Protein AF-A0A246JRU3-F1 (afdb_monomer_lite)

Secondary structure (DSSP, 8-state):
-PPPPS--SSSSTTTT-PSPTT---HHHHHHHHHHHHHHHHTTHHHHHHHHHHH-HHHHHHIIIIIGGGGS-S---BGGGB-------------

Structure (mmCIF, N/CA/C/O backbone):
data_AF-A0A246JRU3-F1
#
_entry.id   AF-A0A246JRU3-F1
#
loop_
_atom_site.group_PDB
_atom_site.id
_atom_site.type_symbol
_atom_site.labe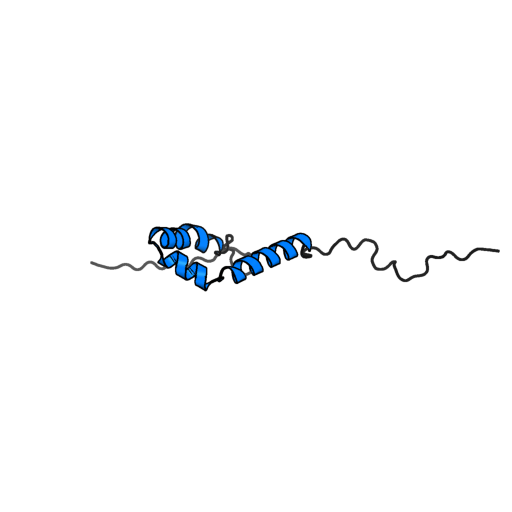l_atom_id
_atom_site.label_alt_id
_atom_site.label_comp_id
_atom_site.label_asym_id
_atom_site.label_entity_id
_atom_site.label_seq_id
_atom_site.pdbx_PDB_ins_code
_atom_site.Cartn_x
_atom_site.Cartn_y
_atom_site.Cartn_z
_atom_site.occupancy
_atom_site.B_iso_or_equiv
_atom_site.auth_seq_id
_atom_site.auth_comp_id
_atom_site.auth_asym_id
_atom_site.auth_atom_id
_atom_site.pdbx_PDB_model_num
ATOM 1 N N . MET A 1 1 ? 49.455 -17.609 -52.267 1.00 42.78 1 MET A N 1
ATOM 2 C CA . MET A 1 1 ? 48.712 -18.426 -51.289 1.00 42.78 1 MET A CA 1
ATOM 3 C C . MET A 1 1 ? 47.988 -17.432 -50.399 1.00 42.78 1 MET A C 1
ATOM 5 O O . MET A 1 1 ? 48.627 -16.808 -49.568 1.00 42.78 1 MET A O 1
ATOM 9 N N . SER A 1 2 ? 46.734 -17.130 -50.724 1.00 46.84 2 SER A N 1
ATOM 10 C CA . SER A 1 2 ? 45.967 -16.055 -50.085 1.00 46.84 2 SER A CA 1
ATOM 11 C C . SER A 1 2 ? 45.083 -16.683 -49.013 1.00 46.84 2 SER A C 1
ATOM 13 O O . SER A 1 2 ? 44.259 -17.534 -49.340 1.00 46.84 2 SER A O 1
ATOM 15 N N . GLU A 1 3 ? 45.300 -16.327 -47.748 1.00 54.34 3 GLU A N 1
ATOM 16 C CA . GLU A 1 3 ? 44.493 -16.815 -46.626 1.00 54.34 3 GLU A CA 1
ATOM 17 C C . GLU A 1 3 ? 43.031 -16.349 -46.767 1.00 54.34 3 GLU A C 1
ATOM 19 O O . GLU A 1 3 ? 42.793 -15.166 -47.029 1.00 54.34 3 GLU A O 1
ATOM 24 N N . PRO A 1 4 ? 42.031 -17.232 -46.593 1.00 52.34 4 PRO A N 1
ATOM 25 C CA . PRO A 1 4 ? 40.639 -16.813 -46.567 1.00 52.34 4 PRO A CA 1
ATOM 26 C C . PRO A 1 4 ? 40.325 -16.112 -45.237 1.00 52.34 4 PRO A C 1
ATOM 28 O O . PRO A 1 4 ? 40.606 -16.610 -44.146 1.00 52.34 4 PRO A O 1
ATOM 31 N N . ASN A 1 5 ? 39.732 -14.927 -45.350 1.00 60.41 5 ASN A N 1
ATOM 32 C CA . ASN A 1 5 ? 39.349 -14.062 -44.243 1.00 60.41 5 ASN A CA 1
ATOM 33 C C . ASN A 1 5 ? 38.256 -14.747 -43.395 1.00 60.41 5 ASN A C 1
ATOM 35 O O . ASN A 1 5 ? 37.157 -15.011 -43.878 1.00 60.41 5 ASN A O 1
ATOM 39 N N . LYS A 1 6 ? 38.558 -15.047 -42.127 1.00 55.66 6 LYS A N 1
ATOM 40 C CA . LYS A 1 6 ? 37.779 -15.919 -41.221 1.00 55.66 6 LYS A CA 1
ATOM 41 C C . LYS A 1 6 ? 36.528 -15.254 -40.619 1.00 55.66 6 LYS A C 1
ATOM 43 O O . LYS A 1 6 ? 36.243 -15.416 -39.433 1.00 55.66 6 LYS A O 1
ATOM 48 N N . ILE A 1 7 ? 35.794 -14.467 -41.403 1.00 59.97 7 ILE A N 1
ATOM 49 C CA . ILE A 1 7 ? 34.611 -13.728 -40.930 1.00 59.97 7 ILE A CA 1
ATOM 50 C C . ILE A 1 7 ? 33.415 -13.976 -41.856 1.00 59.97 7 ILE A C 1
ATOM 52 O O . ILE A 1 7 ? 32.747 -13.050 -42.309 1.00 59.97 7 ILE A O 1
ATOM 56 N N . GLU A 1 8 ? 33.129 -15.243 -42.143 1.00 55.66 8 GLU A N 1
ATOM 57 C CA . GLU A 1 8 ? 31.883 -15.628 -42.801 1.00 55.66 8 GLU A CA 1
ATOM 58 C C . GLU A 1 8 ? 30.706 -15.517 -41.814 1.00 55.66 8 GLU A C 1
ATOM 60 O O . GLU A 1 8 ? 30.501 -16.321 -40.909 1.00 55.66 8 GLU A O 1
ATOM 65 N N . GLY A 1 9 ? 29.942 -14.438 -41.976 1.00 59.25 9 GLY A N 1
ATOM 66 C CA . GLY A 1 9 ? 28.549 -14.584 -42.397 1.00 59.25 9 GLY A CA 1
ATOM 67 C C . GLY A 1 9 ? 27.431 -14.630 -41.357 1.00 59.25 9 GLY A C 1
ATOM 68 O O . GLY A 1 9 ? 26.346 -14.194 -41.714 1.00 59.25 9 GLY A O 1
ATOM 69 N N . ASP A 1 10 ? 27.635 -15.063 -40.108 1.00 55.22 10 ASP A N 1
ATOM 70 C CA . ASP A 1 10 ? 26.458 -15.376 -39.254 1.00 55.22 10 ASP A CA 1
ATOM 71 C C . ASP A 1 10 ? 26.205 -14.396 -38.085 1.00 55.22 10 ASP A C 1
ATOM 73 O O . ASP A 1 10 ? 25.075 -14.148 -37.676 1.00 55.22 10 ASP A O 1
ATOM 77 N N . ASN A 1 11 ? 27.243 -13.707 -37.596 1.0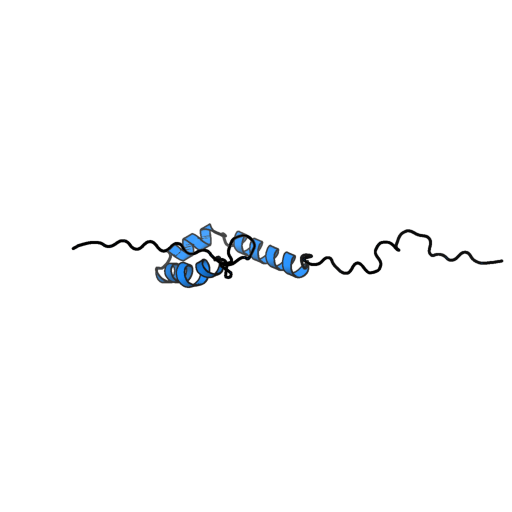0 55.88 11 ASN A N 1
ATOM 78 C CA . ASN A 1 11 ? 27.132 -12.777 -36.453 1.00 55.88 11 ASN A CA 1
ATOM 79 C C . ASN A 1 11 ? 27.067 -11.286 -36.856 1.00 55.88 11 ASN A C 1
ATOM 81 O O . ASN A 1 11 ? 27.237 -10.387 -36.028 1.00 55.88 11 ASN A O 1
ATOM 85 N N . LEU A 1 12 ? 26.870 -10.991 -38.145 1.00 57.34 12 LEU A N 1
ATOM 86 C CA . LEU A 1 12 ? 26.817 -9.623 -38.686 1.00 57.34 12 LEU A CA 1
ATOM 87 C C . LEU A 1 12 ? 25.438 -8.959 -38.540 1.00 57.34 12 LEU A C 1
ATOM 89 O O . LEU A 1 12 ? 25.373 -7.736 -38.455 1.00 57.34 12 LEU A O 1
ATOM 93 N N . SER A 1 13 ? 24.355 -9.736 -38.444 1.00 61.72 13 SER A N 1
ATOM 94 C CA . SER A 1 13 ? 22.968 -9.234 -38.426 1.00 61.72 13 S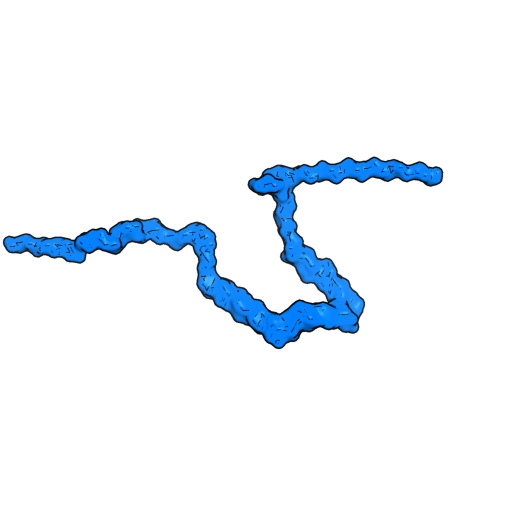ER A CA 1
ATOM 95 C C . SER A 1 13 ? 22.562 -8.504 -37.133 1.00 61.72 13 SER A C 1
ATOM 97 O O . SER A 1 13 ? 21.537 -7.823 -37.099 1.00 61.72 13 SER A O 1
ATOM 99 N N . ASN A 1 14 ? 23.375 -8.606 -36.075 1.00 60.12 14 ASN A N 1
ATOM 100 C CA . ASN A 1 14 ? 23.110 -8.008 -34.763 1.00 60.12 14 ASN A CA 1
ATOM 101 C C . ASN A 1 14 ? 24.086 -6.886 -34.366 1.00 60.12 14 ASN A C 1
ATOM 103 O O . ASN A 1 14 ? 23.933 -6.305 -33.287 1.00 60.12 14 ASN A O 1
ATOM 107 N N . ARG A 1 15 ? 25.067 -6.527 -35.211 1.00 52.25 15 ARG A N 1
ATOM 108 C CA . ARG A 1 15 ? 25.951 -5.382 -34.928 1.00 52.25 15 ARG A CA 1
ATOM 109 C C . ARG A 1 15 ? 25.143 -4.083 -34.981 1.00 52.25 15 ARG A C 1
ATOM 111 O O . ARG A 1 15 ? 24.567 -3.748 -36.006 1.00 52.25 15 ARG A O 1
ATOM 118 N N . GLY A 1 16 ? 25.092 -3.356 -33.863 1.00 60.44 16 GLY A N 1
ATOM 119 C CA . GLY A 1 16 ? 24.425 -2.051 -33.765 1.00 60.44 16 GLY A CA 1
ATOM 120 C C . GLY A 1 16 ? 22.983 -2.081 -33.248 1.00 60.44 16 GLY A C 1
ATOM 121 O O . GLY A 1 16 ? 22.417 -1.021 -32.980 1.00 60.44 16 GLY A O 1
ATOM 122 N N . ARG A 1 17 ? 22.392 -3.263 -33.012 1.00 64.62 17 ARG A N 1
ATOM 123 C CA . ARG A 1 17 ? 21.125 -3.362 -32.273 1.00 64.62 17 ARG A CA 1
ATOM 124 C C . ARG A 1 17 ? 21.409 -3.145 -30.790 1.00 64.62 17 ARG A C 1
ATOM 126 O O . ARG A 1 17 ? 21.619 -4.089 -30.033 1.00 64.62 17 ARG A O 1
ATOM 133 N N . GLY A 1 18 ? 21.441 -1.877 -30.383 1.00 68.38 18 GLY A N 1
ATOM 134 C CA . GLY A 1 18 ? 21.376 -1.509 -28.975 1.00 68.38 18 GLY A CA 1
ATOM 135 C C . GLY A 1 18 ? 20.199 -2.210 -28.293 1.00 68.38 18 GLY A C 1
ATOM 136 O O . GLY A 1 18 ? 19.247 -2.657 -28.940 1.00 68.38 18 GLY A O 1
ATOM 137 N N . ARG A 1 19 ? 20.270 -2.330 -26.968 1.00 67.06 19 ARG A N 1
ATOM 138 C CA . ARG A 1 19 ? 19.220 -2.959 -26.168 1.00 67.06 19 ARG A CA 1
ATOM 139 C C . ARG A 1 19 ? 17.849 -2.370 -26.569 1.00 67.06 19 ARG A C 1
ATOM 141 O O . ARG A 1 19 ? 17.713 -1.146 -26.527 1.00 67.06 19 ARG A O 1
ATOM 148 N N . PRO A 1 20 ? 16.850 -3.187 -26.964 1.00 75.25 20 PRO A N 1
ATOM 149 C CA . PRO A 1 20 ? 15.563 -2.679 -27.435 1.00 75.25 20 PRO A CA 1
ATOM 150 C C . PRO A 1 20 ? 14.968 -1.658 -26.460 1.00 75.25 20 PRO A C 1
ATOM 152 O O . PRO A 1 20 ? 14.982 -1.877 -25.242 1.00 75.25 20 PRO A O 1
ATOM 155 N N . LYS A 1 21 ? 14.463 -0.535 -26.981 1.00 60.97 21 LYS A N 1
ATOM 156 C CA . LYS A 1 21 ? 13.810 0.503 -26.172 1.00 60.97 21 LYS A CA 1
ATOM 157 C C . LYS A 1 21 ? 12.649 -0.131 -25.394 1.00 60.97 21 LYS A C 1
ATOM 159 O O . LYS A 1 21 ? 11.822 -0.813 -25.983 1.00 60.97 21 LYS A O 1
ATOM 164 N N . GLY A 1 22 ? 12.621 0.054 -24.072 1.00 66.81 22 GLY A N 1
ATOM 165 C CA . GLY A 1 22 ? 11.612 -0.554 -23.188 1.00 66.81 22 GLY A CA 1
ATOM 166 C C . GLY A 1 22 ? 11.963 -1.944 -22.641 1.00 66.81 22 GLY A C 1
ATOM 167 O O . GLY A 1 22 ? 11.188 -2.521 -21.887 1.00 66.81 22 GLY A O 1
ATOM 168 N N . SER A 1 23 ? 13.139 -2.485 -22.966 1.00 74.06 23 SER A N 1
ATOM 169 C CA . SER A 1 23 ? 13.604 -3.746 -22.380 1.00 74.06 23 SER A CA 1
ATOM 170 C C . SER A 1 23 ? 13.700 -3.670 -20.847 1.00 74.06 23 SER A C 1
ATOM 172 O O . SER A 1 23 ? 14.316 -2.769 -20.264 1.00 74.06 23 SER A O 1
ATOM 174 N N . VAL A 1 24 ? 13.109 -4.658 -20.176 1.00 74.38 24 VAL A N 1
ATOM 175 C CA . VAL A 1 24 ? 13.010 -4.728 -18.710 1.00 74.38 24 VAL A CA 1
ATOM 176 C C . VAL A 1 24 ? 14.386 -4.939 -18.092 1.00 74.38 24 VAL A C 1
ATOM 178 O O . VAL A 1 24 ? 15.062 -5.916 -18.413 1.00 74.38 24 VAL A O 1
ATOM 181 N N . ASN A 1 25 ? 14.852 -3.999 -17.260 1.00 79.12 25 ASN A N 1
ATOM 182 C CA . ASN A 1 25 ? 16.113 -4.162 -16.532 1.00 79.12 25 ASN A CA 1
ATOM 183 C C . ASN A 1 25 ? 16.004 -5.388 -15.611 1.00 79.12 25 ASN A C 1
ATOM 185 O O . ASN A 1 25 ? 15.180 -5.387 -14.699 1.00 79.12 25 ASN A O 1
ATOM 189 N N . LYS A 1 26 ? 16.817 -6.419 -15.875 1.00 79.75 26 LYS A N 1
ATOM 190 C CA . LYS A 1 26 ? 16.764 -7.709 -15.171 1.00 79.75 26 LYS A CA 1
ATOM 191 C C . LYS A 1 26 ? 16.934 -7.537 -13.661 1.00 79.75 26 LYS A C 1
ATOM 193 O O . LYS A 1 26 ? 16.091 -8.008 -12.913 1.00 79.75 26 LYS A O 1
ATOM 198 N N . VAL A 1 27 ? 17.918 -6.740 -13.239 1.00 79.94 27 VAL A N 1
ATOM 199 C CA . VAL A 1 27 ? 18.189 -6.456 -11.818 1.00 79.94 27 VAL A CA 1
ATOM 200 C C . VAL A 1 27 ? 16.979 -5.810 -11.141 1.00 79.94 27 VAL A C 1
ATOM 202 O O . VAL A 1 27 ? 16.582 -6.187 -10.044 1.00 79.94 27 VAL A O 1
ATOM 205 N N . THR A 1 28 ? 16.340 -4.848 -11.813 1.00 84.44 28 THR A N 1
ATOM 206 C CA . THR A 1 28 ? 15.149 -4.179 -11.273 1.00 84.44 28 THR A CA 1
ATOM 207 C C . THR A 1 28 ? 13.937 -5.109 -11.224 1.00 84.44 28 THR A C 1
ATOM 209 O O . THR A 1 28 ? 13.122 -4.989 -10.314 1.00 84.44 28 THR A O 1
ATOM 212 N N . ALA A 1 29 ? 13.788 -6.015 -12.191 1.00 83.56 29 ALA A N 1
ATOM 213 C CA . ALA A 1 29 ? 12.705 -6.995 -12.192 1.00 83.56 29 ALA A CA 1
ATOM 214 C C . ALA A 1 29 ? 12.876 -8.035 -11.080 1.00 83.56 29 ALA A C 1
ATOM 216 O O . ALA A 1 29 ? 11.930 -8.282 -10.341 1.00 83.56 29 ALA A O 1
ATOM 217 N N . GLU A 1 30 ? 14.082 -8.574 -10.910 1.00 86.81 30 GLU A N 1
ATOM 218 C CA . GLU A 1 30 ? 14.407 -9.515 -9.833 1.00 86.81 30 GLU A CA 1
ATOM 219 C C . GLU A 1 30 ? 14.166 -8.886 -8.457 1.00 86.81 30 GLU A C 1
ATOM 221 O O . GLU A 1 30 ? 13.481 -9.478 -7.627 1.00 86.81 30 GLU A O 1
ATOM 226 N N . ALA A 1 31 ? 14.612 -7.644 -8.243 1.00 85.62 31 ALA A N 1
ATOM 227 C CA . ALA A 1 31 ? 14.347 -6.926 -6.997 1.00 85.62 31 ALA A CA 1
ATOM 228 C C . ALA A 1 31 ? 12.840 -6.749 -6.726 1.00 85.62 31 ALA A C 1
ATOM 230 O O . ALA A 1 31 ? 12.386 -6.954 -5.601 1.00 85.62 31 ALA A O 1
ATOM 231 N N . LYS A 1 32 ? 12.045 -6.403 -7.750 1.00 88.88 32 LYS A N 1
ATOM 232 C CA . LYS A 1 32 ? 10.581 -6.297 -7.621 1.00 88.88 32 LYS A CA 1
ATOM 233 C C . LYS A 1 32 ? 9.943 -7.637 -7.259 1.00 88.88 32 LYS A C 1
ATOM 235 O O . LYS A 1 32 ? 9.039 -7.650 -6.428 1.00 88.88 32 LYS A O 1
ATOM 240 N N . ASN A 1 33 ? 10.419 -8.732 -7.845 1.00 91.06 33 ASN A N 1
ATOM 241 C CA . ASN A 1 33 ? 9.906 -10.070 -7.565 1.00 91.06 33 ASN A CA 1
ATOM 242 C C . ASN A 1 33 ? 10.200 -10.484 -6.123 1.00 91.06 33 ASN A C 1
ATOM 244 O O . ASN A 1 33 ? 9.273 -10.845 -5.409 1.00 91.06 33 ASN A O 1
ATOM 248 N N . VAL A 1 34 ? 11.442 -10.319 -5.655 1.00 90.62 34 VAL A N 1
ATOM 249 C CA . VAL A 1 34 ? 11.823 -10.639 -4.267 1.00 90.62 34 VAL A CA 1
ATOM 250 C C . VAL A 1 34 ? 10.985 -9.842 -3.262 1.00 90.62 34 VAL A C 1
ATOM 252 O O . VAL A 1 34 ? 10.507 -10.393 -2.273 1.00 90.62 34 VAL A O 1
ATOM 255 N N . ILE A 1 35 ? 10.754 -8.550 -3.521 1.00 89.44 35 ILE A N 1
ATOM 256 C CA . ILE A 1 35 ? 9.912 -7.707 -2.657 1.00 89.44 35 ILE A CA 1
ATOM 257 C C . ILE A 1 35 ? 8.451 -8.182 -2.679 1.00 89.44 35 ILE A C 1
ATOM 259 O O . ILE A 1 35 ? 7.811 -8.231 -1.628 1.00 89.44 35 ILE A O 1
ATOM 263 N N . ALA A 1 36 ? 7.917 -8.536 -3.850 1.00 90.62 36 ALA A N 1
ATOM 264 C CA . ALA A 1 36 ? 6.548 -9.032 -3.978 1.00 90.62 36 ALA A CA 1
ATOM 265 C C . ALA A 1 36 ? 6.357 -10.385 -3.273 1.00 90.62 36 ALA A C 1
ATOM 267 O O . ALA A 1 36 ? 5.362 -10.576 -2.575 1.00 90.62 36 ALA A O 1
ATOM 268 N N . GLU A 1 37 ? 7.324 -11.293 -3.401 1.00 93.19 37 GLU A N 1
ATOM 269 C CA . GLU A 1 37 ? 7.334 -12.594 -2.726 1.00 93.19 37 GLU A CA 1
ATOM 270 C C . GLU A 1 37 ? 7.414 -12.435 -1.206 1.00 93.19 37 GLU A C 1
ATOM 272 O O . GLU A 1 37 ? 6.628 -13.048 -0.483 1.00 93.19 37 GLU A O 1
ATOM 277 N N . ALA A 1 38 ? 8.284 -11.554 -0.707 1.00 89.25 38 ALA A N 1
ATOM 278 C CA . ALA A 1 38 ? 8.362 -11.245 0.718 1.00 89.25 38 ALA A CA 1
ATOM 279 C C . ALA A 1 38 ? 7.044 -10.649 1.245 1.00 89.25 38 ALA A C 1
ATOM 281 O O . ALA A 1 38 ? 6.551 -11.058 2.297 1.00 89.25 38 ALA A O 1
ATOM 282 N N . ALA A 1 39 ? 6.430 -9.724 0.500 1.00 90.94 39 ALA A N 1
ATOM 283 C CA . ALA A 1 39 ? 5.135 -9.153 0.863 1.00 90.94 39 ALA A CA 1
ATOM 284 C C . ALA A 1 39 ? 4.021 -10.215 0.890 1.00 90.94 39 ALA A C 1
ATOM 286 O O . ALA A 1 39 ? 3.178 -10.199 1.789 1.00 90.94 39 ALA A O 1
ATOM 287 N N . ALA A 1 40 ? 4.030 -11.161 -0.054 1.00 92.44 40 ALA A N 1
ATOM 288 C CA . ALA A 1 40 ? 3.100 -12.286 -0.064 1.00 92.44 40 ALA A CA 1
ATOM 289 C C . ALA A 1 40 ? 3.317 -13.213 1.143 1.00 92.44 40 ALA A C 1
ATOM 291 O O . ALA A 1 40 ? 2.348 -13.568 1.815 1.00 92.44 40 ALA A O 1
ATOM 292 N N . ALA A 1 41 ? 4.571 -13.537 1.471 1.00 92.88 41 ALA A N 1
ATOM 293 C CA . ALA A 1 41 ? 4.927 -14.372 2.619 1.00 92.88 41 ALA A CA 1
ATOM 294 C C . ALA A 1 41 ? 4.523 -13.747 3.967 1.00 92.88 41 ALA A C 1
ATOM 296 O O . ALA A 1 41 ? 4.152 -14.463 4.893 1.00 92.88 41 ALA A O 1
ATOM 297 N N . LEU A 1 42 ? 4.521 -12.414 4.070 1.00 92.50 42 LEU A N 1
ATOM 298 C CA . LEU A 1 42 ? 4.031 -11.681 5.246 1.00 92.50 42 LEU A CA 1
ATOM 299 C C . LEU A 1 42 ? 2.494 -11.681 5.387 1.00 92.50 42 LEU A C 1
ATOM 301 O O . LEU A 1 42 ? 1.964 -11.099 6.333 1.00 92.50 42 LEU A O 1
ATOM 305 N N . GLY A 1 43 ? 1.771 -12.320 4.462 1.00 92.94 43 GLY A N 1
ATOM 306 C CA . GLY A 1 43 ? 0.309 -12.426 4.457 1.00 92.94 43 GLY A CA 1
ATOM 307 C C . GLY A 1 43 ? -0.381 -11.543 3.416 1.00 92.94 43 GLY A C 1
ATOM 308 O O . GLY A 1 43 ? -1.612 -11.515 3.357 1.00 92.94 43 GLY A O 1
ATOM 309 N N . GLY A 1 44 ? 0.386 -10.825 2.588 1.00 93.06 44 GLY A N 1
ATOM 310 C CA . GLY A 1 44 ? -0.104 -10.107 1.415 1.00 93.06 44 GLY A CA 1
ATOM 311 C C . GLY A 1 44 ? -1.312 -9.212 1.699 1.00 93.06 44 GLY A C 1
ATOM 312 O O . GLY A 1 44 ? -1.316 -8.399 2.626 1.00 93.06 44 GLY A O 1
ATOM 313 N N . LYS A 1 45 ? -2.357 -9.370 0.881 1.00 93.25 45 LYS A N 1
ATOM 314 C CA . LYS A 1 45 ? -3.590 -8.579 0.994 1.00 93.25 45 LYS A CA 1
ATOM 315 C C . LYS A 1 45 ? -4.280 -8.765 2.350 1.00 93.25 45 LYS A C 1
ATOM 317 O O . LYS A 1 45 ? -4.811 -7.803 2.891 1.00 93.25 45 LYS A O 1
ATOM 322 N N . ASP A 1 46 ? -4.263 -9.976 2.903 1.00 95.00 46 ASP A N 1
ATOM 323 C CA . ASP A 1 46 ? -5.051 -10.305 4.091 1.00 95.00 46 ASP A CA 1
ATOM 324 C C . ASP A 1 46 ? -4.415 -9.670 5.329 1.00 95.00 46 ASP A C 1
ATOM 326 O O . ASP A 1 46 ? -5.112 -9.058 6.141 1.00 95.00 46 ASP A O 1
ATOM 330 N N . ARG A 1 47 ? -3.076 -9.685 5.411 1.00 96.38 47 ARG A N 1
ATOM 331 C CA . ARG A 1 47 ? -2.342 -8.938 6.441 1.00 96.38 47 ARG A CA 1
ATOM 332 C C . ARG A 1 47 ? -2.566 -7.430 6.324 1.00 96.38 47 ARG A C 1
ATOM 334 O O . ARG A 1 47 ? -2.716 -6.782 7.360 1.00 96.38 47 ARG A O 1
ATOM 341 N N . LEU A 1 48 ? -2.605 -6.886 5.103 1.00 94.31 48 LEU A N 1
ATOM 342 C CA . LEU A 1 48 ? -2.854 -5.460 4.855 1.00 94.31 48 LEU A CA 1
ATOM 343 C C . LEU A 1 48 ? -4.262 -5.040 5.302 1.00 94.31 48 LEU A C 1
ATOM 345 O O . LEU A 1 48 ? -4.414 -4.005 5.948 1.00 94.31 48 LEU A O 1
ATOM 349 N N . VAL A 1 49 ? -5.280 -5.856 5.013 1.00 95.88 49 VAL A N 1
ATOM 350 C CA . VAL A 1 49 ? -6.657 -5.617 5.474 1.00 95.88 49 VAL A CA 1
ATOM 351 C C . VAL A 1 49 ? -6.749 -5.721 6.995 1.00 95.88 49 VAL A C 1
ATOM 353 O O . VAL A 1 49 ? -7.385 -4.873 7.618 1.00 95.88 49 VAL A O 1
ATOM 356 N N . ALA A 1 50 ? -6.113 -6.729 7.599 1.00 97.25 50 ALA A N 1
ATOM 357 C CA . ALA A 1 50 ? -6.073 -6.869 9.053 1.00 97.25 50 ALA A CA 1
ATOM 358 C C . ALA A 1 50 ? -5.430 -5.638 9.711 1.00 97.25 50 ALA A C 1
ATOM 360 O O . ALA A 1 50 ? -6.030 -5.046 10.600 1.00 97.25 50 ALA A O 1
ATOM 361 N N . TRP A 1 51 ? -4.279 -5.189 9.199 1.00 96.81 51 TRP A N 1
ATOM 362 C CA . TRP A 1 51 ? -3.591 -3.984 9.673 1.00 96.81 51 TRP A CA 1
ATOM 363 C C . TRP A 1 51 ? -4.461 -2.728 9.566 1.00 96.81 51 TRP A C 1
ATOM 365 O O . TRP A 1 51 ? -4.549 -1.956 10.519 1.00 96.81 51 TRP A O 1
ATOM 375 N N . ALA A 1 52 ? -5.139 -2.531 8.432 1.00 96.31 52 ALA A N 1
ATOM 376 C CA . ALA A 1 52 ? -6.009 -1.374 8.240 1.00 96.31 52 ALA A CA 1
ATOM 377 C C . ALA A 1 52 ? -7.172 -1.353 9.249 1.00 96.31 52 ALA A C 1
ATOM 379 O O . ALA A 1 52 ? -7.574 -0.282 9.685 1.00 96.31 52 ALA A O 1
ATOM 380 N N . LYS A 1 53 ? -7.677 -2.526 9.657 1.00 96.75 53 LYS A N 1
ATOM 381 C CA . LYS A 1 53 ? -8.760 -2.663 10.646 1.00 96.75 53 LYS A CA 1
ATOM 382 C C . LYS A 1 53 ? -8.299 -2.597 12.104 1.00 96.75 53 LYS A C 1
ATOM 384 O O . LYS A 1 53 ? -9.142 -2.427 12.977 1.00 96.75 53 LYS A O 1
ATOM 389 N N . GLU A 1 54 ? -7.004 -2.763 12.383 1.00 97.00 54 GLU A N 1
ATOM 390 C CA . GLU A 1 54 ? -6.468 -2.763 13.754 1.00 97.00 54 GLU A CA 1
ATOM 391 C C . GLU A 1 54 ? -6.669 -1.413 14.461 1.00 97.00 54 GLU A C 1
ATOM 393 O O . GLU A 1 54 ? -6.856 -1.395 15.676 1.00 97.00 54 GLU A O 1
ATOM 398 N N . ALA A 1 55 ? -6.640 -0.295 13.727 1.00 96.69 55 ALA A N 1
ATOM 399 C CA . ALA A 1 55 ? -6.794 1.040 14.299 1.00 96.69 55 ALA A CA 1
ATOM 400 C C . ALA A 1 55 ? -7.339 2.058 13.274 1.00 96.69 55 ALA A C 1
ATOM 402 O O . ALA A 1 55 ? -6.948 1.996 12.102 1.00 96.69 55 ALA A O 1
ATOM 403 N N . PRO A 1 56 ? -8.157 3.046 13.693 1.00 96.44 56 PRO A N 1
ATOM 404 C CA . PRO A 1 56 ? -8.630 4.124 12.815 1.00 96.44 56 PRO A CA 1
ATOM 405 C C . PRO A 1 56 ? -7.496 4.905 12.130 1.00 96.44 56 PRO A C 1
ATOM 407 O O . PRO A 1 56 ? -7.643 5.384 11.004 1.00 96.44 56 PRO A O 1
ATOM 410 N N . GLU A 1 57 ? -6.339 5.027 12.780 1.00 97.06 57 GLU A N 1
ATOM 411 C CA . GLU A 1 57 ? -5.158 5.692 12.229 1.00 97.06 57 GLU A CA 1
ATOM 412 C C . GLU A 1 57 ? -4.548 4.906 11.060 1.00 97.06 57 GLU A C 1
ATOM 414 O O . GLU A 1 57 ? -4.105 5.512 10.081 1.00 97.06 57 GLU A O 1
ATOM 419 N N . ASN A 1 58 ? -4.564 3.571 11.130 1.00 96.31 58 ASN A N 1
ATOM 420 C CA . ASN A 1 58 ? -4.087 2.703 10.052 1.00 96.31 58 ASN A CA 1
ATOM 421 C C . ASN A 1 58 ? -5.024 2.783 8.846 1.00 96.31 58 ASN A C 1
ATOM 423 O O . ASN A 1 58 ? -4.561 2.917 7.712 1.00 96.31 58 ASN A O 1
ATOM 427 N N . GLU A 1 59 ? -6.337 2.772 9.087 1.00 95.94 59 GLU A N 1
ATOM 428 C CA . GLU A 1 59 ? -7.337 2.983 8.041 1.00 95.94 59 GLU A CA 1
ATOM 429 C C . GLU A 1 59 ? -7.143 4.345 7.361 1.00 95.94 59 GLU A C 1
ATOM 431 O O . GLU A 1 59 ? -7.059 4.432 6.132 1.00 95.94 59 GLU A O 1
ATOM 436 N N . LYS A 1 60 ? -6.977 5.415 8.149 1.00 96.56 60 LYS A N 1
ATOM 437 C CA . LYS A 1 60 ? -6.680 6.749 7.617 1.00 96.56 60 LYS A CA 1
ATOM 438 C C . LYS A 1 60 ? -5.406 6.743 6.772 1.00 96.56 60 LYS A C 1
ATOM 440 O O . LYS A 1 60 ? -5.415 7.295 5.674 1.00 96.56 60 LYS A O 1
ATOM 445 N N . ALA A 1 61 ? -4.333 6.113 7.250 1.00 96.62 61 ALA A N 1
ATOM 446 C CA . ALA A 1 61 ? -3.066 6.026 6.527 1.00 96.62 61 ALA A CA 1
ATOM 447 C C . ALA A 1 61 ? -3.196 5.247 5.208 1.00 96.62 61 ALA A C 1
ATOM 449 O O . ALA A 1 61 ? -2.599 5.637 4.197 1.00 96.62 61 ALA A O 1
ATOM 450 N N . PHE A 1 62 ? -3.994 4.177 5.189 1.00 95.75 62 PHE A N 1
ATOM 451 C CA . PHE A 1 62 ? -4.297 3.442 3.966 1.00 95.75 62 PHE A CA 1
ATOM 452 C C . PHE A 1 62 ? -4.942 4.366 2.924 1.00 95.75 62 PHE A C 1
ATOM 454 O O . PHE A 1 62 ? -4.433 4.483 1.804 1.00 95.75 62 PHE A O 1
ATOM 461 N N . TRP A 1 63 ? -5.994 5.089 3.312 1.00 95.69 63 TRP A N 1
ATOM 462 C CA . TRP A 1 63 ? -6.724 5.979 2.409 1.00 95.69 63 TRP A CA 1
ATOM 463 C C . TRP A 1 63 ? -5.940 7.225 1.990 1.00 95.69 63 TRP A C 1
ATOM 465 O O . TRP A 1 63 ? -6.037 7.638 0.837 1.00 95.69 63 TRP A O 1
ATOM 475 N N . SER A 1 64 ? -5.146 7.823 2.880 1.00 95.38 64 SER A N 1
ATOM 476 C CA . SER A 1 64 ? -4.433 9.072 2.579 1.00 95.38 64 SER A CA 1
ATOM 477 C C . SER A 1 64 ? -3.105 8.866 1.856 1.00 95.38 64 SER A C 1
ATOM 479 O O . SER A 1 64 ? -2.637 9.773 1.172 1.00 95.38 64 SER A O 1
ATOM 481 N N . THR A 1 65 ? -2.464 7.708 2.034 1.00 93.25 65 THR A N 1
ATOM 482 C CA . THR A 1 65 ? -1.051 7.529 1.658 1.00 93.25 65 THR A CA 1
ATOM 483 C C . THR A 1 65 ? -0.824 6.349 0.727 1.00 93.25 65 THR A C 1
ATOM 485 O O . THR A 1 65 ? 0.016 6.443 -0.172 1.00 93.25 65 THR A O 1
ATOM 488 N N . VAL A 1 66 ? -1.526 5.233 0.935 1.00 93.31 66 VAL A N 1
ATOM 489 C CA . VAL A 1 66 ? -1.342 4.021 0.123 1.00 93.31 66 VAL A CA 1
ATOM 490 C C . VAL A 1 66 ? -2.203 4.098 -1.131 1.00 93.31 66 VAL A C 1
ATOM 492 O O . VAL A 1 66 ? -1.671 4.046 -2.239 1.00 93.31 66 VAL A O 1
ATOM 495 N N . TYR A 1 67 ? -3.512 4.286 -0.965 1.00 90.38 67 TYR A N 1
ATOM 496 C CA . TYR A 1 67 ? -4.472 4.266 -2.066 1.00 90.38 67 TYR A CA 1
ATOM 497 C C . TYR A 1 67 ? -4.187 5.310 -3.168 1.00 90.38 67 TYR A C 1
ATOM 499 O O . TYR A 1 67 ? -4.188 4.932 -4.341 1.00 90.38 67 TYR A O 1
ATOM 507 N N . PRO A 1 68 ? -3.826 6.577 -2.864 1.00 89.81 68 PRO A N 1
ATOM 508 C CA . PRO A 1 68 ? -3.580 7.578 -3.904 1.00 89.81 68 PRO A CA 1
ATOM 509 C C . PRO A 1 68 ? -2.387 7.254 -4.808 1.00 89.81 68 PRO A C 1
ATOM 511 O O . PRO A 1 68 ? -2.369 7.660 -5.964 1.00 89.81 68 PRO A O 1
ATOM 514 N N . LYS A 1 69 ? -1.400 6.490 -4.320 1.00 87.94 69 LYS A N 1
ATOM 515 C CA . LYS A 1 69 ? -0.228 6.084 -5.117 1.00 87.94 69 LYS A CA 1
ATOM 516 C C . LYS A 1 69 ? -0.560 5.035 -6.178 1.00 87.94 69 LYS A C 1
ATOM 518 O O . LYS A 1 69 ? 0.250 4.810 -7.073 1.00 87.94 69 LYS A O 1
ATOM 523 N N . LEU A 1 70 ? -1.716 4.381 -6.062 1.00 84.50 70 LEU A N 1
ATOM 524 C CA . LEU A 1 70 ? -2.222 3.439 -7.059 1.00 84.50 70 LEU A CA 1
ATOM 525 C C . LEU A 1 70 ? -2.998 4.149 -8.172 1.00 84.50 70 LEU A C 1
ATOM 527 O O . LEU A 1 70 ? -3.243 3.553 -9.220 1.00 84.50 70 LEU A O 1
ATOM 531 N N . LEU A 1 71 ? -3.386 5.410 -7.954 1.00 82.44 71 LEU A N 1
ATOM 532 C CA . LEU A 1 71 ? -4.077 6.193 -8.963 1.00 82.44 71 LEU A CA 1
ATOM 533 C C . LEU A 1 71 ? -3.092 6.624 -10.060 1.00 82.44 71 LEU A C 1
ATOM 535 O O . LEU A 1 71 ? -1.947 6.984 -9.764 1.00 82.44 71 LEU A O 1
ATOM 539 N N . PRO A 1 72 ? -3.519 6.626 -11.333 1.00 77.88 72 PRO A N 1
ATOM 540 C CA . PRO A 1 72 ? -2.706 7.164 -12.412 1.00 77.88 72 PRO A CA 1
ATOM 541 C C . PRO A 1 72 ? -2.395 8.644 -12.146 1.00 77.88 72 PRO A C 1
ATOM 543 O O . PRO A 1 72 ? -3.303 9.466 -12.058 1.00 77.88 72 PRO A O 1
ATOM 546 N N . LEU A 1 73 ? -1.109 9.000 -12.062 1.00 68.88 73 LEU A N 1
ATOM 547 C CA . LEU A 1 73 ? -0.670 10.397 -11.890 1.00 68.88 73 LEU A CA 1
ATOM 548 C C . LEU A 1 73 ? -0.973 11.268 -13.120 1.00 68.88 73 LEU A C 1
ATOM 550 O O . LEU A 1 73 ? -0.982 12.493 -13.036 1.00 68.88 73 LEU A O 1
ATOM 554 N N . GLN A 1 74 ? -1.200 10.634 -14.270 1.00 65.50 74 GLN A N 1
ATOM 555 C CA . GLN A 1 74 ? -1.511 11.280 -15.536 1.00 65.50 74 GLN A CA 1
ATOM 556 C C . GLN A 1 74 ? -2.942 10.944 -15.939 1.00 65.50 74 GLN A C 1
ATOM 558 O O . GLN A 1 74 ? -3.205 9.916 -16.564 1.00 65.50 74 GLN A O 1
ATOM 563 N N . VAL A 1 75 ? -3.865 11.848 -15.615 1.00 61.97 75 VAL A N 1
ATOM 564 C CA . VAL A 1 75 ? -5.209 11.860 -16.198 1.00 61.97 75 VAL A CA 1
ATOM 565 C C . VAL A 1 75 ? -5.089 12.464 -17.598 1.00 61.97 75 VAL A C 1
ATOM 567 O O . VAL A 1 75 ? -5.346 13.644 -17.820 1.00 61.97 75 VAL A O 1
ATOM 570 N N . THR A 1 76 ? -4.580 11.674 -18.540 1.00 60.09 76 THR A N 1
ATOM 571 C CA . THR A 1 76 ? -4.620 12.028 -19.964 1.00 60.09 76 THR A CA 1
ATOM 572 C C . THR A 1 76 ? -5.913 11.489 -20.563 1.00 60.09 76 THR A C 1
ATOM 574 O O . THR A 1 76 ? -6.433 10.466 -20.115 1.00 60.09 76 THR A O 1
ATOM 577 N N . GLY A 1 77 ? -6.471 12.197 -21.542 1.00 59.00 77 GLY A N 1
ATOM 578 C CA . GLY A 1 77 ? -7.556 11.665 -22.357 1.00 59.00 77 GLY A CA 1
ATOM 579 C C . GLY A 1 77 ? -7.109 10.398 -23.086 1.00 59.00 77 GLY A C 1
ATOM 580 O O . GLY A 1 77 ? -5.914 10.117 -23.201 1.00 59.00 77 GLY A O 1
ATOM 581 N N . GLU A 1 78 ? -8.072 9.627 -23.580 1.00 59.88 78 GLU A N 1
ATOM 582 C CA . GLU A 1 78 ? -7.82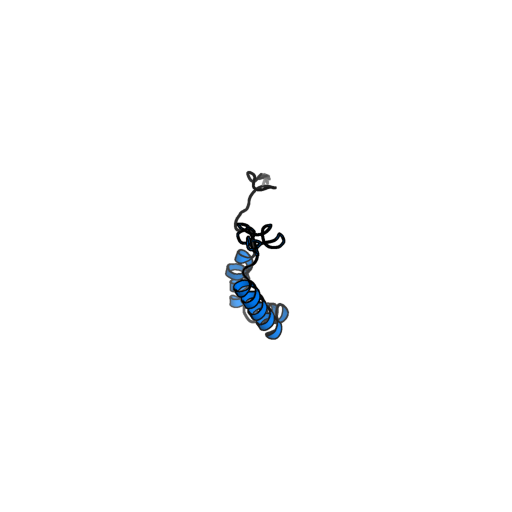7 8.403 -24.345 1.00 59.88 78 GLU A CA 1
ATOM 583 C C . GLU A 1 78 ? -6.708 8.605 -25.391 1.00 59.88 78 GLU A C 1
ATOM 585 O O . GLU A 1 78 ? -6.708 9.584 -26.140 1.00 59.88 78 GLU A O 1
ATOM 590 N N . GLY A 1 79 ? -5.697 7.729 -25.384 1.00 66.25 79 GLY A N 1
ATOM 591 C CA . GLY A 1 79 ? -4.537 7.837 -26.280 1.00 66.25 79 GLY A CA 1
ATOM 592 C C . GLY A 1 79 ? -3.524 8.946 -25.950 1.00 66.25 79 GLY A C 1
ATOM 593 O O . GLY A 1 79 ? -2.692 9.261 -26.798 1.00 66.25 79 GLY A O 1
ATOM 594 N N . GLY A 1 80 ? -3.560 9.543 -24.752 1.00 66.38 80 GLY A N 1
ATOM 595 C CA . GLY A 1 80 ? -2.650 10.628 -24.353 1.00 66.38 80 GLY A CA 1
ATOM 596 C C . GLY A 1 80 ? -3.136 12.031 -24.743 1.00 66.38 80 GLY A C 1
ATOM 597 O O . GLY A 1 80 ? -2.380 12.994 -24.629 1.00 66.38 80 GLY A O 1
ATOM 598 N N . GLY A 1 81 ? -4.379 12.149 -25.223 1.00 66.56 81 GLY A N 1
ATOM 599 C CA . GLY A 1 81 ? -4.990 13.412 -25.640 1.00 66.56 81 GLY A CA 1
ATOM 600 C C . GLY A 1 81 ? -5.447 14.298 -24.475 1.00 66.56 81 GLY A C 1
ATOM 601 O O . GLY A 1 81 ? -5.276 13.972 -23.301 1.00 66.56 81 GLY A O 1
ATOM 602 N N . ALA A 1 82 ? -6.063 15.440 -24.790 1.00 72.12 82 ALA A N 1
ATOM 603 C CA . ALA A 1 82 ? -6.673 16.306 -23.780 1.00 72.12 82 ALA A CA 1
ATOM 604 C C . ALA A 1 82 ? -7.827 15.584 -23.059 1.00 72.12 82 ALA A C 1
ATOM 606 O O . ALA A 1 82 ? -8.617 14.875 -23.689 1.00 72.12 82 ALA A O 1
ATOM 607 N N . PHE A 1 83 ? -7.935 15.759 -21.739 1.00 70.50 83 PHE A N 1
ATOM 608 C CA . PHE A 1 83 ? -9.030 15.168 -20.971 1.00 70.50 83 PHE A CA 1
ATOM 609 C C . PHE A 1 83 ? -10.359 15.873 -21.295 1.00 70.50 83 PHE A C 1
ATOM 611 O O . PHE A 1 83 ? -10.406 17.090 -21.473 1.00 70.50 83 PHE A O 1
ATOM 618 N N . LYS A 1 84 ? -11.450 15.103 -21.374 1.00 72.12 84 LYS A N 1
ATOM 619 C CA . LYS A 1 84 ? -12.814 15.623 -21.547 1.00 72.12 84 LYS A CA 1
ATOM 620 C C . LYS A 1 84 ? -13.501 15.617 -20.186 1.00 72.12 84 LYS A C 1
ATOM 622 O O . LYS A 1 84 ? -13.718 14.549 -19.623 1.00 72.12 84 LYS A O 1
ATOM 627 N N . ALA A 1 85 ? -13.818 16.791 -19.653 1.00 75.25 85 ALA A N 1
ATOM 628 C CA . ALA A 1 85 ? -14.609 16.917 -18.433 1.00 75.25 85 ALA A CA 1
ATOM 629 C C . ALA A 1 85 ? -16.085 17.137 -18.795 1.00 75.25 85 ALA A C 1
ATOM 631 O O . ALA A 1 85 ? -16.393 17.989 -19.628 1.00 75.25 85 ALA A O 1
ATOM 632 N N . ILE A 1 86 ? -16.985 16.373 -18.170 1.00 78.25 86 ILE A N 1
ATOM 633 C CA . ILE A 1 86 ? -18.431 16.616 -18.210 1.00 78.25 86 ILE A CA 1
ATOM 634 C C . ILE A 1 86 ? -18.812 17.219 -16.861 1.00 78.25 86 ILE A C 1
ATOM 636 O O . ILE A 1 86 ? -18.618 16.586 -15.826 1.00 78.25 86 ILE A O 1
ATOM 640 N N . THR A 1 87 ? -19.336 18.441 -16.880 1.00 78.44 87 THR A N 1
ATOM 641 C CA . THR A 1 87 ? -19.815 19.130 -15.678 1.00 78.44 87 THR A CA 1
ATOM 642 C C . THR A 1 87 ? -21.334 19.158 -15.710 1.00 78.44 87 THR A C 1
ATOM 644 O O . THR A 1 87 ? -21.921 19.855 -16.535 1.00 78.44 87 THR A O 1
ATOM 647 N N . GLU A 1 88 ? -21.972 18.423 -14.802 1.00 79.06 88 GLU A N 1
ATOM 648 C CA . GLU A 1 88 ? -23.413 18.515 -14.576 1.00 79.06 88 GLU A CA 1
ATOM 649 C C . GLU A 1 88 ? -23.695 19.398 -13.360 1.00 79.06 88 GLU A C 1
ATOM 651 O O . GLU A 1 88 ? -23.242 19.122 -12.249 1.00 79.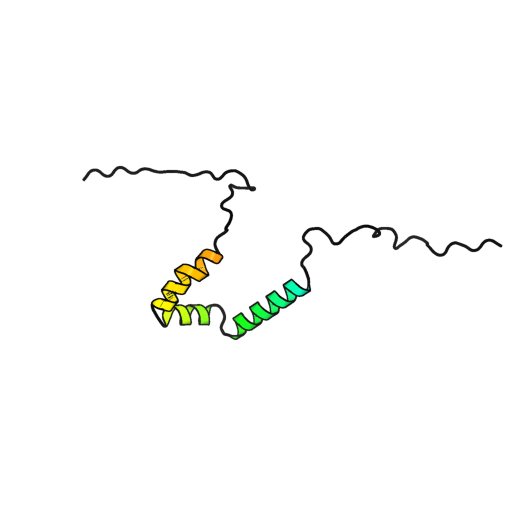06 88 GLU A O 1
ATOM 656 N N . ILE A 1 89 ? -24.458 20.471 -13.574 1.00 80.06 89 ILE A N 1
ATOM 657 C CA . ILE A 1 89 ? -24.939 21.354 -12.510 1.00 80.06 89 ILE A CA 1
ATOM 658 C C . ILE A 1 89 ? -26.399 21.000 -12.247 1.00 80.06 89 ILE A C 1
ATOM 660 O O . ILE A 1 89 ? -27.252 21.167 -13.118 1.00 80.06 89 ILE A O 1
ATOM 664 N N . ARG A 1 90 ? -26.694 20.527 -11.033 1.00 78.44 90 ARG A N 1
ATOM 665 C CA . ARG A 1 90 ? -28.065 20.301 -10.569 1.00 78.44 90 ARG A CA 1
ATOM 666 C C . ARG A 1 90 ? -28.469 21.423 -9.624 1.00 78.44 90 ARG A C 1
ATOM 668 O O . ARG A 1 90 ? -27.952 21.519 -8.515 1.00 78.44 90 ARG A O 1
ATOM 675 N N . LEU A 1 91 ? -29.401 22.257 -10.072 1.00 74.31 91 LEU A N 1
ATOM 676 C CA . LEU A 1 91 ? -30.063 23.234 -9.215 1.00 74.31 91 LEU A CA 1
ATOM 677 C C . LEU A 1 91 ? -31.110 22.513 -8.369 1.00 74.31 91 LEU A C 1
ATOM 679 O O . LEU A 1 91 ? -31.951 21.787 -8.898 1.00 74.31 91 LEU A O 1
ATOM 683 N N . VAL A 1 92 ? -31.042 22.718 -7.060 1.00 73.19 92 VAL A N 1
ATOM 684 C CA . VAL A 1 92 ? -32.044 22.243 -6.106 1.00 73.19 92 VAL A CA 1
ATOM 685 C C . VAL A 1 92 ? -32.707 23.485 -5.530 1.00 73.19 92 VAL A C 1
ATOM 687 O O . VAL A 1 92 ? -32.029 24.328 -4.944 1.00 73.19 92 VAL A O 1
ATOM 690 N N . SER A 1 93 ? -34.008 23.634 -5.760 1.00 65.62 93 SER A N 1
ATOM 691 C CA . SER A 1 93 ? -34.816 24.642 -5.076 1.00 65.62 93 SER A CA 1
ATOM 692 C C . SER A 1 93 ? -35.137 24.139 -3.670 1.00 65.62 93 SER A C 1
ATOM 694 O O . SER A 1 93 ? -35.537 22.982 -3.527 1.00 65.62 93 SER A O 1
ATOM 696 N N . GLY A 1 94 ? -34.914 24.993 -2.668 1.00 59.25 94 GLY A N 1
ATOM 697 C CA . GLY A 1 94 ? -35.271 24.741 -1.268 1.00 59.25 94 GLY A CA 1
ATOM 698 C C . GLY A 1 94 ? -36.770 24.719 -1.016 1.00 59.25 94 GLY A C 1
ATOM 699 O O . GLY A 1 94 ? -37.520 25.262 -1.859 1.00 59.25 94 GLY A O 1
#

Radius of gyration: 27.26 Å; chains: 1; bounding box: 84×43×66 Å

Foldseek 3Di:
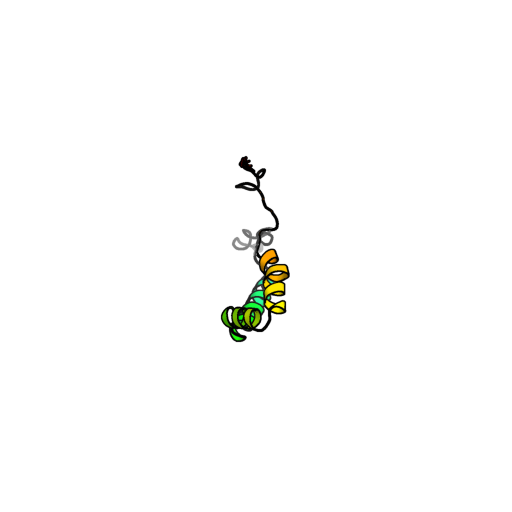DDDPDPDDDDPPVCPPPDDPPPDDDPVVVVVVVVVQVVCVVCVHPVVLVVQCVPDVVSVVCCVPPVVVVPDPPDPAPPPRHHDDDDDDDDDDDD

Organism: NCBI:txid651663

pLDDT: mean 78.31, std 15.25, range [42.78, 97.25]

Sequence (94 aa):
MSEPNKIEGDNLSNRGRGRPKGSVNKVTAEAKNVIAEAAAALGGKDRLVAWAKEAPENEKAFWSTVYPKLLPLQVTGEGGGAFKAITEIRLVSG